Protein AF-A0A6C1E1R1-F1 (afdb_monomer_lite)

Secondary structure (DSSP, 8-state):
---HHHHTT-SS-GGG-------HHHHHH-HHHHHHHHHHHHHHHHHHHH-HHHHHHHHHHH-GGG-SHHHHHHHHHHGGGS-SS----HHHHHHHHHHHHHTTSS-TT-------TT--SPPPPPPS-HHHHHHHHHHHHHHHHHH----------

Sequence (157 aa):
MLRIDKLACLGCCCFCTVLYICNDEFLKKNPEKVKKFLKALKKSTDYMLNNPVEAWKEYVDFKPQLDTDLSYKQYQRCYAYFSSSLYNVHRDWKKVTGYGKRLNILPPDYVSNYTNEYLSWPEPEEVSDPLEAQRLMALHQEKCRKEHTFKRLALPA

Organism: Saccharomyces pastorianus (NCBI:txid27292)

InterPro domains:
  IPR015168 SsuA/THI5-like [PF09084] (1-55)
  IPR027939 NMT1/THI5 family [PTHR31528] (6-125)

pLDDT: mean 94.32, std 7.66, range [46.41, 98.75]

Radius of gyration: 17.58 Å; chains: 1; bounding box: 44×33×46 Å

Foldseek 3Di:
DDQVCVVLVLLHPLVPDDADDDDPVCCVVCVVVLLVVVVVVLVLLVVCLVPVPVSVVVVCVVVVVCVDPVSLLVSLLCLQVDDNQSDDDPVSQVSVQVVCVVVVNAPPPDDRDDDPVSRDDDDDDDQPDVNVVVVQSVVVSVVCVPPVDNDYDDDDD

Structure (mmCIF, N/CA/C/O backbone):
data_AF-A0A6C1E1R1-F1
#
_entry.id   AF-A0A6C1E1R1-F1
#
loop_
_atom_site.group_PDB
_atom_site.id
_atom_site.type_symbol
_atom_site.label_atom_id
_atom_site.label_alt_id
_atom_site.label_comp_id
_atom_site.label_asym_id
_atom_site.label_entity_id
_atom_site.label_seq_id
_atom_site.pdbx_PDB_ins_code
_atom_site.Cartn_x
_atom_site.Cartn_y
_atom_site.Cartn_z
_atom_site.occupancy
_atom_site.B_iso_or_equiv
_atom_site.auth_seq_id
_atom_site.auth_comp_id
_atom_site.auth_asym_id
_atom_site.auth_atom_id
_atom_site.pdbx_PDB_model_num
ATOM 1 N N . MET A 1 1 ? -1.376 -18.254 -14.072 1.00 56.66 1 MET A N 1
ATOM 2 C CA . MET A 1 1 ? -1.566 -17.729 -12.702 1.00 56.66 1 MET A CA 1
ATOM 3 C C . MET A 1 1 ? -3.042 -17.817 -12.365 1.00 56.66 1 MET A C 1
ATOM 5 O O . MET A 1 1 ? -3.848 -17.228 -13.077 1.00 56.66 1 MET A O 1
ATOM 9 N N . LEU A 1 2 ? -3.391 -18.606 -11.351 1.00 72.62 2 LEU A N 1
ATOM 10 C CA . LEU A 1 2 ? -4.768 -18.779 -10.893 1.00 72.62 2 LEU A CA 1
ATOM 11 C C . LEU A 1 2 ? -5.248 -17.473 -10.235 1.00 72.62 2 LEU A C 1
ATOM 13 O O . LEU A 1 2 ? -4.580 -16.949 -9.347 1.00 72.62 2 LEU A O 1
ATOM 17 N N . ARG A 1 3 ? -6.378 -16.922 -10.683 1.00 82.88 3 ARG A N 1
ATOM 18 C CA . ARG A 1 3 ? -6.980 -15.703 -10.121 1.00 82.88 3 ARG A CA 1
ATOM 19 C C . ARG A 1 3 ? -8.002 -16.095 -9.057 1.00 82.88 3 ARG A C 1
ATOM 21 O O . ARG A 1 3 ? -9.162 -16.336 -9.379 1.00 82.88 3 ARG A O 1
ATOM 28 N N . ILE A 1 4 ? -7.551 -16.218 -7.807 1.00 87.56 4 ILE A N 1
ATOM 29 C CA . ILE A 1 4 ? -8.389 -16.645 -6.668 1.00 87.56 4 ILE A CA 1
ATOM 30 C C . ILE A 1 4 ? -9.609 -15.730 -6.505 1.00 87.56 4 ILE A C 1
ATOM 32 O O . ILE A 1 4 ? -10.707 -16.203 -6.243 1.00 87.56 4 ILE A O 1
ATOM 36 N N . ASP A 1 5 ? -9.448 -14.432 -6.749 1.00 89.88 5 ASP A N 1
ATOM 37 C CA . ASP A 1 5 ? -10.541 -13.462 -6.762 1.00 89.88 5 ASP A CA 1
ATOM 38 C C . ASP A 1 5 ? -11.651 -13.809 -7.766 1.00 89.88 5 ASP A C 1
ATOM 40 O O . ASP A 1 5 ? -12.829 -13.619 -7.464 1.00 89.88 5 ASP A O 1
ATOM 44 N N . LYS A 1 6 ? -11.298 -14.357 -8.938 1.00 90.19 6 LYS A N 1
ATOM 45 C CA . LYS A 1 6 ? -12.277 -14.838 -9.922 1.00 90.19 6 LYS A CA 1
ATOM 46 C C . LYS A 1 6 ? -12.961 -16.118 -9.452 1.00 90.19 6 LYS A C 1
ATOM 48 O O . LYS A 1 6 ? -14.168 -16.239 -9.618 1.00 90.19 6 LYS A O 1
ATOM 53 N N . LEU A 1 7 ? -12.213 -17.033 -8.832 1.00 92.44 7 LEU A N 1
ATOM 54 C CA . LEU A 1 7 ? -12.763 -18.275 -8.275 1.00 92.44 7 LEU A CA 1
ATOM 55 C C . LEU A 1 7 ? -13.733 -18.017 -7.114 1.00 92.44 7 LEU A C 1
ATOM 57 O O . LEU A 1 7 ? -14.728 -18.718 -6.973 1.00 92.44 7 LEU A O 1
ATOM 61 N N . ALA A 1 8 ? -13.461 -16.997 -6.300 1.00 91.69 8 ALA A N 1
ATOM 62 C CA . ALA A 1 8 ? -14.291 -16.612 -5.163 1.00 91.69 8 ALA A CA 1
ATOM 63 C C . ALA A 1 8 ? -15.379 -15.574 -5.508 1.00 91.69 8 ALA A C 1
ATOM 65 O O . ALA A 1 8 ? -16.174 -15.220 -4.633 1.00 91.69 8 ALA A O 1
ATOM 66 N N . CYS A 1 9 ? -15.427 -15.105 -6.762 1.00 90.44 9 CYS A N 1
ATOM 67 C CA . CYS A 1 9 ? -16.335 -14.065 -7.261 1.00 90.44 9 CYS A CA 1
ATOM 68 C C . CYS A 1 9 ? -16.241 -12.729 -6.488 1.00 90.44 9 CYS A C 1
ATOM 70 O O . CYS A 1 9 ? -17.255 -12.112 -6.174 1.00 90.44 9 CYS A O 1
ATOM 72 N N . LEU A 1 10 ? -15.021 -12.269 -6.180 1.00 90.06 10 LEU A N 1
ATOM 73 C CA . LEU A 1 10 ? -14.765 -11.048 -5.389 1.00 90.06 10 LEU A CA 1
ATOM 74 C C . LEU A 1 10 ? -14.551 -9.778 -6.236 1.00 90.06 10 LEU A C 1
ATOM 76 O O . LEU A 1 10 ? -14.623 -8.653 -5.729 1.00 90.06 10 LEU A O 1
ATOM 80 N N . GLY A 1 11 ? -14.273 -9.946 -7.532 1.00 87.88 11 GLY A N 1
ATOM 81 C CA . GLY A 1 11 ? -14.009 -8.867 -8.493 1.00 87.88 11 GLY A CA 1
ATOM 82 C C . GLY A 1 11 ? -12.562 -8.356 -8.505 1.00 87.88 11 GLY A C 1
ATOM 83 O O . GLY A 1 11 ? -12.064 -7.977 -9.562 1.00 87.88 11 GLY A O 1
ATOM 84 N N . 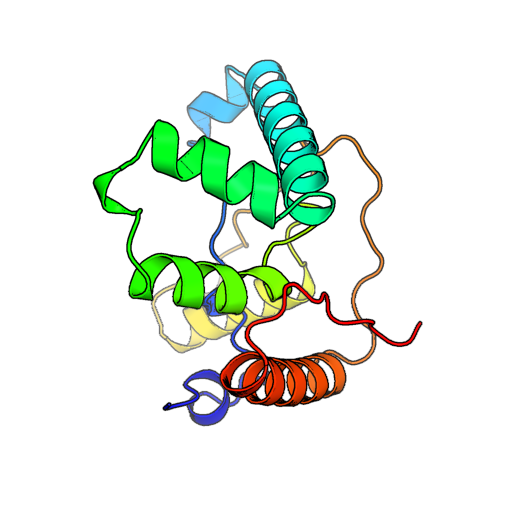CYS A 1 12 ? -11.861 -8.381 -7.370 1.00 87.81 12 CYS A N 1
ATOM 85 C CA . CYS A 1 12 ? -10.444 -8.025 -7.268 1.00 87.81 12 CYS A CA 1
ATOM 86 C C . CYS A 1 12 ? -9.728 -8.844 -6.181 1.00 87.81 12 CYS A C 1
ATOM 88 O O . CYS A 1 12 ? -10.365 -9.441 -5.312 1.00 87.81 12 CYS A O 1
ATOM 90 N N . CYS A 1 13 ? -8.391 -8.840 -6.194 1.00 91.06 13 CYS A N 1
ATOM 91 C CA . CYS A 1 13 ? -7.556 -9.460 -5.157 1.00 91.06 13 CYS A CA 1
ATOM 92 C C . CYS A 1 13 ? -7.449 -8.598 -3.878 1.00 91.06 13 CYS A C 1
ATOM 94 O O . CYS A 1 13 ? -6.361 -8.463 -3.324 1.00 91.06 13 CYS A O 1
ATOM 96 N N . CYS A 1 14 ? -8.547 -7.992 -3.411 1.00 91.69 14 CYS A N 1
ATOM 97 C CA . CYS A 1 14 ? -8.550 -7.085 -2.250 1.00 91.69 14 CYS A CA 1
ATOM 98 C C . CYS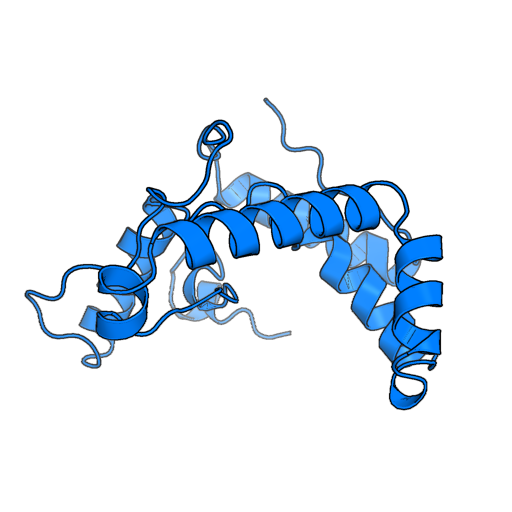 A 1 14 ? -8.016 -7.731 -0.960 1.00 91.69 14 CYS A C 1
ATOM 100 O O . CYS A 1 14 ? -7.384 -7.060 -0.150 1.00 91.69 14 CYS A O 1
ATOM 102 N N . PHE A 1 15 ? -8.218 -9.039 -0.789 1.00 94.44 15 PHE A N 1
ATOM 103 C CA . PHE A 1 15 ? -7.728 -9.804 0.363 1.00 94.44 15 PHE A CA 1
ATOM 104 C C . PHE A 1 15 ? -6.203 -10.017 0.360 1.00 94.44 15 PHE A C 1
ATOM 106 O O . PHE A 1 15 ? -5.658 -10.473 1.359 1.00 94.44 15 PHE A O 1
ATOM 113 N N . CYS A 1 16 ? -5.513 -9.714 -0.746 1.00 95.69 16 CYS A N 1
ATOM 114 C CA . CYS A 1 16 ? -4.062 -9.874 -0.875 1.00 95.69 16 CYS A CA 1
ATOM 115 C C . CYS A 1 16 ? -3.268 -8.606 -0.524 1.00 95.69 16 CYS A C 1
ATOM 117 O O . CYS A 1 16 ? -2.042 -8.623 -0.635 1.00 95.69 16 CYS A O 1
ATOM 119 N N . THR A 1 17 ? -3.930 -7.495 -0.187 1.00 96.94 17 THR A N 1
ATOM 120 C CA . THR A 1 17 ? -3.243 -6.235 0.125 1.00 96.94 17 THR A CA 1
ATOM 121 C C . THR A 1 17 ? -2.294 -6.431 1.306 1.00 96.94 17 THR A C 1
ATOM 123 O O . THR A 1 17 ? -2.706 -6.868 2.377 1.00 96.94 17 THR A O 1
ATOM 126 N N . VAL A 1 18 ? -1.017 -6.093 1.113 1.00 98.25 18 VAL A N 1
ATOM 127 C CA . VAL A 1 18 ? -0.015 -6.097 2.186 1.00 98.25 18 VAL A CA 1
ATOM 128 C C . VAL A 1 18 ? -0.142 -4.794 2.970 1.00 98.25 18 VAL A C 1
ATOM 130 O O . VAL A 1 18 ? -0.128 -3.713 2.382 1.00 98.25 18 VAL A O 1
ATOM 133 N N . LEU A 1 19 ? -0.280 -4.902 4.291 1.00 98.50 19 LEU A N 1
ATOM 134 C CA . LEU A 1 19 ? -0.616 -3.788 5.176 1.00 98.50 19 LEU A CA 1
ATOM 135 C C . LEU A 1 19 ? 0.503 -3.513 6.183 1.00 98.50 19 LEU A C 1
ATOM 137 O O . LEU A 1 19 ? 1.186 -4.429 6.641 1.00 98.50 19 LEU A O 1
ATOM 141 N N . TYR A 1 20 ? 0.625 -2.251 6.594 1.00 98.56 20 TYR A N 1
ATOM 142 C CA . TYR A 1 20 ? 1.312 -1.901 7.834 1.00 98.56 20 TYR A CA 1
ATOM 143 C C . TYR A 1 20 ? 0.353 -2.121 9.006 1.00 98.56 20 TYR A C 1
ATOM 145 O O . TYR A 1 20 ? -0.743 -1.565 9.016 1.00 98.56 20 TYR A O 1
ATOM 153 N N . ILE A 1 21 ? 0.766 -2.915 9.994 1.00 98.44 21 ILE A N 1
ATOM 154 C CA . ILE A 1 21 ? -0.032 -3.217 11.188 1.00 98.44 21 ILE A CA 1
ATOM 155 C C . ILE A 1 21 ? 0.682 -2.740 12.450 1.00 98.44 21 ILE A C 1
ATOM 157 O O . ILE A 1 21 ? 1.909 -2.641 12.494 1.00 98.44 21 ILE A O 1
ATOM 161 N N . CYS A 1 22 ? -0.092 -2.441 13.487 1.00 98.19 22 CYS A N 1
ATOM 162 C CA . CYS A 1 22 ? 0.415 -1.989 14.773 1.00 98.19 22 CYS A CA 1
ATOM 163 C C . CYS A 1 22 ? -0.363 -2.679 15.893 1.00 98.19 22 CYS A C 1
ATOM 165 O O . CYS A 1 22 ? -1.558 -2.918 15.755 1.00 98.19 22 CYS A O 1
ATOM 167 N N . ASN A 1 23 ? 0.309 -2.997 16.997 1.00 98.56 23 ASN A N 1
ATOM 168 C CA . ASN A 1 23 ? -0.374 -3.459 18.199 1.00 98.56 23 ASN A CA 1
ATOM 169 C C . ASN A 1 23 ? -1.179 -2.304 18.824 1.00 98.56 23 ASN A C 1
ATOM 171 O O . ASN A 1 23 ? -0.647 -1.206 18.999 1.00 98.56 23 ASN A O 1
ATOM 175 N N . ASP A 1 24 ? -2.423 -2.572 19.220 1.00 98.50 24 ASP A N 1
ATOM 176 C CA . ASP A 1 24 ? -3.341 -1.555 19.745 1.00 98.50 24 ASP A CA 1
ATOM 177 C C . ASP A 1 24 ? -2.813 -0.834 20.991 1.00 98.50 24 ASP A C 1
ATOM 179 O O . ASP A 1 24 ? -2.978 0.380 21.124 1.00 98.50 24 ASP A O 1
ATOM 183 N N . GLU A 1 25 ? -2.156 -1.538 21.917 1.00 98.56 25 GLU A N 1
ATOM 184 C CA . GLU A 1 25 ? -1.585 -0.887 23.099 1.00 98.56 25 GLU A CA 1
ATOM 185 C C . GLU A 1 25 ? -0.411 0.014 22.737 1.00 98.56 25 GLU A C 1
ATOM 187 O O . GLU A 1 25 ? -0.274 1.109 23.288 1.00 98.56 25 GLU A O 1
ATOM 192 N N . PHE A 1 26 ? 0.439 -0.435 21.810 1.00 98.62 26 PHE A N 1
ATOM 193 C CA . PHE A 1 26 ? 1.541 0.376 21.317 1.00 98.62 26 PHE A CA 1
ATOM 194 C C . PHE A 1 26 ? 1.013 1.645 20.653 1.00 98.62 26 PHE A C 1
ATOM 196 O O . PHE A 1 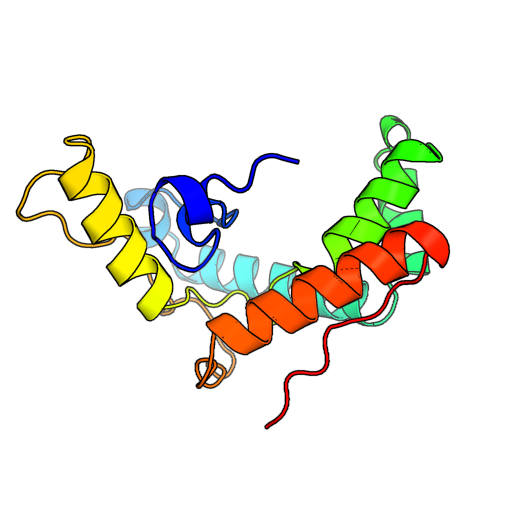26 ? 1.521 2.726 20.948 1.00 98.62 26 PHE A O 1
ATOM 203 N N . LEU A 1 27 ? -0.019 1.523 19.813 1.00 98.31 27 LEU A N 1
ATOM 204 C CA . LEU A 1 27 ? -0.653 2.646 19.129 1.00 98.31 27 LEU A CA 1
ATOM 205 C C . LEU A 1 27 ? -1.230 3.660 20.125 1.00 98.31 27 LEU A C 1
ATOM 207 O O . LEU A 1 27 ? -0.940 4.851 20.015 1.00 98.31 27 LEU A O 1
ATOM 211 N N . LYS A 1 28 ? -1.963 3.187 21.144 1.00 98.12 28 LYS A N 1
ATOM 212 C CA . LYS A 1 28 ? -2.522 4.026 22.221 1.00 98.12 28 LYS A CA 1
ATOM 213 C C . LYS A 1 28 ? -1.437 4.757 23.015 1.00 98.12 28 LYS A C 1
ATOM 215 O O . LYS A 1 28 ? -1.588 5.936 23.315 1.00 98.12 28 LYS A O 1
ATOM 220 N N . LYS A 1 29 ? -0.337 4.071 23.346 1.00 98.69 29 LYS A N 1
ATOM 221 C CA . LYS A 1 29 ? 0.778 4.632 24.134 1.00 98.69 29 LYS A CA 1
ATOM 222 C C . LYS A 1 29 ? 1.718 5.516 23.299 1.00 98.69 29 LYS A C 1
ATOM 224 O O . LYS A 1 29 ? 2.408 6.360 23.860 1.00 98.69 29 LYS A O 1
ATOM 229 N N . ASN A 1 30 ? 1.780 5.328 21.976 1.00 98.56 30 ASN A N 1
ATOM 230 C CA . ASN A 1 30 ? 2.772 5.963 21.098 1.00 98.56 30 ASN A CA 1
ATOM 231 C C . ASN A 1 30 ? 2.177 6.580 19.807 1.00 98.56 30 ASN A C 1
ATOM 233 O O . ASN A 1 30 ? 2.772 6.414 18.733 1.00 98.56 30 ASN A O 1
ATOM 237 N N . PRO A 1 31 ? 1.062 7.333 19.858 1.00 98.19 31 PRO A N 1
ATOM 238 C CA . PRO A 1 31 ? 0.374 7.807 18.654 1.00 98.19 31 PRO A CA 1
ATOM 239 C C . PRO A 1 31 ? 1.267 8.699 17.778 1.00 98.19 31 PRO A C 1
ATOM 241 O O . PRO A 1 31 ? 1.340 8.527 16.562 1.00 98.19 31 PRO A O 1
ATOM 244 N N . GLU A 1 32 ? 2.033 9.603 18.392 1.00 98.44 32 GLU A N 1
ATOM 245 C CA . GLU A 1 32 ? 2.926 10.514 17.666 1.00 98.44 32 GLU A CA 1
ATOM 246 C C . GLU A 1 32 ? 4.122 9.801 17.027 1.00 98.44 32 GLU A C 1
ATOM 248 O O . GLU A 1 32 ? 4.593 10.199 15.958 1.00 98.44 32 GLU A O 1
ATOM 253 N N . LYS A 1 33 ? 4.601 8.709 17.637 1.00 98.56 33 LYS A N 1
ATOM 254 C CA . LYS A 1 33 ? 5.652 7.879 17.035 1.00 98.56 33 LYS A CA 1
ATOM 255 C C . LYS A 1 33 ? 5.126 7.192 15.775 1.00 98.56 33 LYS A C 1
ATOM 257 O O . LYS A 1 33 ? 5.823 7.191 14.765 1.00 98.56 33 LYS A O 1
ATOM 262 N N . VAL A 1 34 ? 3.896 6.678 15.811 1.00 98.62 34 VAL A N 1
ATOM 263 C CA . VAL A 1 34 ? 3.254 6.039 14.651 1.00 98.62 34 VAL A CA 1
ATOM 264 C C . VAL A 1 34 ? 3.019 7.048 13.523 1.00 98.62 34 VAL A C 1
ATOM 266 O O . VAL A 1 34 ? 3.388 6.768 12.384 1.00 98.62 34 VAL A O 1
ATOM 269 N N . LYS A 1 35 ? 2.538 8.265 13.823 1.00 98.62 35 LYS A N 1
ATOM 270 C CA . LYS A 1 35 ? 2.415 9.338 12.813 1.00 98.62 35 LYS A CA 1
ATOM 271 C C . LYS A 1 35 ? 3.757 9.670 12.157 1.00 98.62 35 LYS A C 1
ATOM 273 O O . LYS A 1 35 ? 3.845 9.792 10.937 1.00 98.62 35 LYS A O 1
ATOM 278 N N . LYS A 1 36 ? 4.828 9.809 12.950 1.00 98.69 36 LYS A N 1
ATOM 279 C CA . LYS A 1 36 ? 6.181 10.083 12.428 1.00 98.69 36 LYS A CA 1
ATOM 280 C C . LYS A 1 36 ? 6.718 8.925 11.583 1.00 98.69 36 LYS A C 1
ATOM 282 O O . LYS A 1 36 ? 7.330 9.177 10.549 1.00 98.69 36 LYS A O 1
ATOM 287 N N . PHE A 1 37 ? 6.455 7.684 11.987 1.00 98.75 37 PHE A N 1
ATOM 288 C CA . PHE A 1 37 ? 6.803 6.493 11.214 1.00 98.75 37 PHE A CA 1
ATOM 289 C C . PHE A 1 37 ? 6.103 6.482 9.848 1.00 98.75 37 PHE A C 1
ATOM 291 O O . PHE A 1 37 ? 6.769 6.354 8.824 1.00 98.75 37 PHE A O 1
ATOM 298 N N . LEU A 1 38 ? 4.788 6.720 9.807 1.00 98.69 38 LEU A N 1
ATOM 299 C CA . LEU A 1 38 ? 4.027 6.785 8.554 1.00 98.69 38 LEU A CA 1
ATOM 300 C C . LEU A 1 38 ? 4.478 7.951 7.659 1.00 98.69 38 LEU A C 1
ATOM 302 O O . LEU A 1 38 ? 4.594 7.776 6.450 1.00 98.69 38 LEU A O 1
ATOM 306 N N . LYS A 1 39 ? 4.826 9.114 8.229 1.00 98.69 39 LYS A N 1
ATOM 307 C CA . LYS A 1 39 ? 5.443 10.225 7.475 1.00 98.69 39 LYS A CA 1
ATOM 308 C C . LYS A 1 39 ? 6.771 9.830 6.826 1.00 98.69 39 LYS A C 1
ATOM 310 O O . LYS A 1 39 ? 7.009 10.182 5.672 1.00 98.69 39 LYS A O 1
ATOM 315 N N . ALA A 1 40 ? 7.628 9.103 7.545 1.00 98.75 40 ALA A N 1
ATOM 316 C CA . ALA A 1 40 ? 8.884 8.607 6.989 1.00 98.75 40 ALA A CA 1
ATOM 317 C C . ALA A 1 40 ? 8.633 7.611 5.845 1.00 98.75 40 ALA A C 1
ATOM 319 O O . ALA A 1 40 ? 9.249 7.744 4.790 1.00 98.75 40 ALA A O 1
ATOM 320 N N . LEU A 1 41 ? 7.674 6.691 6.019 1.00 98.62 41 LEU A N 1
ATOM 321 C CA . LEU A 1 41 ? 7.253 5.760 4.968 1.00 98.62 41 LEU A CA 1
ATOM 322 C C . LEU A 1 41 ? 6.688 6.472 3.740 1.00 98.62 41 LEU A C 1
ATOM 324 O O . LEU A 1 41 ? 6.988 6.079 2.618 1.00 98.62 41 LEU A O 1
ATOM 328 N N . LYS A 1 42 ? 5.894 7.530 3.919 1.00 98.62 42 LYS A N 1
ATOM 329 C CA . LYS A 1 42 ? 5.375 8.313 2.793 1.00 98.62 42 LYS A CA 1
ATOM 330 C C . LYS A 1 42 ? 6.500 8.977 2.017 1.00 98.62 42 LYS A C 1
ATOM 332 O O . LYS A 1 42 ? 6.531 8.870 0.799 1.00 98.62 42 LYS A O 1
ATOM 337 N N . LYS A 1 43 ? 7.460 9.586 2.719 1.00 98.62 43 LYS A N 1
ATOM 338 C CA . LYS A 1 43 ? 8.626 10.213 2.087 1.00 98.62 43 LYS A CA 1
ATOM 339 C C . LYS A 1 43 ? 9.474 9.199 1.314 1.00 98.62 43 LYS A C 1
ATOM 341 O O . LYS A 1 43 ? 9.883 9.494 0.195 1.00 98.62 43 LYS A O 1
ATOM 346 N N . SER A 1 44 ? 9.732 8.016 1.878 1.00 98.56 44 SER A N 1
ATOM 347 C CA . SER A 1 44 ? 10.492 6.973 1.177 1.00 98.56 44 SER A CA 1
ATOM 348 C C . SER A 1 44 ? 9.709 6.376 0.006 1.00 98.56 44 SER A C 1
ATOM 350 O O . SER A 1 44 ? 10.291 6.126 -1.046 1.00 98.56 44 SER A O 1
ATOM 352 N N . THR A 1 45 ? 8.392 6.214 0.150 1.00 98.56 45 THR A N 1
ATOM 353 C CA . THR A 1 45 ? 7.504 5.769 -0.934 1.00 98.56 45 THR A CA 1
ATOM 354 C C . THR A 1 45 ? 7.513 6.768 -2.085 1.00 98.56 45 THR A C 1
ATOM 356 O O . THR A 1 45 ? 7.699 6.365 -3.227 1.00 98.56 45 THR A O 1
ATOM 359 N N . ASP A 1 46 ? 7.390 8.066 -1.800 1.00 98.56 46 ASP A N 1
ATOM 360 C CA . ASP A 1 46 ? 7.450 9.118 -2.819 1.00 98.56 46 ASP A CA 1
ATOM 361 C C . ASP A 1 46 ? 8.805 9.145 -3.525 1.00 98.56 46 ASP A C 1
ATOM 363 O O . ASP A 1 46 ? 8.865 9.255 -4.747 1.00 98.56 46 ASP A O 1
ATOM 367 N N . TYR A 1 47 ? 9.900 9.009 -2.775 1.00 98.69 47 TYR A N 1
ATOM 368 C CA . TYR A 1 47 ? 11.235 8.927 -3.358 1.00 98.69 47 TYR A CA 1
ATOM 369 C C . TYR A 1 47 ? 11.370 7.725 -4.299 1.00 98.69 47 TYR A C 1
ATOM 371 O O . TYR A 1 47 ? 11.783 7.900 -5.443 1.00 98.69 47 TYR A O 1
ATOM 379 N N . MET A 1 48 ? 10.960 6.535 -3.850 1.00 98.50 48 MET A N 1
ATOM 380 C CA . MET A 1 48 ? 11.023 5.296 -4.629 1.00 98.50 48 MET A CA 1
ATOM 381 C C . MET A 1 48 ? 10.136 5.348 -5.878 1.00 98.50 48 MET A C 1
ATOM 383 O O . MET A 1 48 ? 10.554 4.915 -6.947 1.00 98.50 48 MET A O 1
ATOM 387 N N . LEU A 1 49 ? 8.937 5.925 -5.777 1.00 97.56 49 LEU A N 1
ATOM 388 C CA . LEU A 1 49 ? 8.032 6.093 -6.917 1.00 97.56 49 LEU A CA 1
ATOM 389 C C . LEU A 1 49 ? 8.505 7.155 -7.921 1.00 97.56 49 LEU A C 1
ATOM 391 O O . LEU A 1 49 ? 8.083 7.131 -9.072 1.00 97.56 49 LEU A O 1
ATOM 395 N N . ASN A 1 50 ? 9.356 8.092 -7.512 1.00 98.06 50 ASN A N 1
ATOM 396 C CA . ASN A 1 50 ? 9.922 9.087 -8.424 1.00 98.06 50 ASN A CA 1
ATOM 397 C C . ASN A 1 50 ? 11.281 8.654 -8.997 1.00 98.06 50 ASN A C 1
ATOM 399 O O . ASN A 1 50 ? 11.618 9.048 -10.108 1.00 98.06 50 ASN A O 1
ATOM 403 N N . ASN A 1 51 ? 12.037 7.829 -8.266 1.00 98.19 51 ASN A N 1
ATOM 404 C CA . ASN A 1 51 ? 13.404 7.415 -8.601 1.00 98.19 51 ASN A CA 1
ATOM 405 C C . ASN A 1 51 ? 13.569 5.894 -8.403 1.00 98.19 51 ASN A C 1
ATOM 407 O O . ASN A 1 51 ? 14.327 5.448 -7.537 1.00 98.19 51 ASN A O 1
ATOM 411 N N . PRO A 1 52 ? 12.814 5.052 -9.135 1.00 97.88 52 PRO A N 1
ATOM 412 C CA . PRO A 1 52 ? 12.736 3.625 -8.834 1.00 97.88 52 PRO A CA 1
ATOM 413 C C . PRO A 1 52 ? 14.052 2.876 -9.040 1.00 97.88 52 PRO A C 1
ATOM 415 O O . PRO A 1 52 ? 14.296 1.901 -8.330 1.00 97.88 52 PRO A O 1
ATOM 418 N N . VAL A 1 53 ? 14.886 3.308 -9.992 1.00 97.69 53 VAL A N 1
ATOM 419 C CA . VAL A 1 53 ? 16.178 2.673 -10.292 1.00 97.69 53 VAL A CA 1
ATOM 420 C C . VAL A 1 53 ? 17.192 3.002 -9.200 1.00 97.69 53 VAL A C 1
ATOM 422 O O . VAL A 1 53 ? 17.897 2.117 -8.722 1.00 97.69 53 VAL A O 1
ATOM 425 N N . GLU A 1 54 ? 17.248 4.264 -8.788 1.00 98.56 54 GLU A N 1
ATOM 426 C CA . GLU A 1 54 ? 18.123 4.768 -7.733 1.00 98.56 54 GLU A CA 1
ATOM 427 C C . GLU A 1 54 ? 17.744 4.150 -6.385 1.00 98.56 54 GLU A C 1
ATOM 429 O O . GLU A 1 54 ? 18.593 3.558 -5.721 1.00 98.56 54 GLU A O 1
ATOM 434 N N . ALA A 1 55 ? 16.454 4.165 -6.038 1.00 98.56 55 ALA A N 1
ATOM 435 C CA . ALA A 1 55 ? 15.956 3.557 -4.808 1.00 98.56 55 ALA A CA 1
ATOM 436 C C . ALA A 1 55 ? 16.226 2.044 -4.744 1.00 98.56 55 ALA A C 1
ATOM 438 O O . ALA A 1 55 ? 16.511 1.516 -3.670 1.00 98.56 55 ALA A O 1
ATOM 439 N N . TRP A 1 56 ? 16.171 1.333 -5.880 1.00 98.38 56 TRP A N 1
ATOM 440 C CA . TRP A 1 56 ? 16.558 -0.079 -5.929 1.00 98.38 56 TRP A CA 1
ATOM 441 C C . TRP A 1 56 ? 18.043 -0.279 -5.637 1.00 98.38 56 TRP A C 1
ATOM 443 O O . TRP A 1 56 ? 18.380 -1.137 -4.825 1.00 98.38 56 TRP A O 1
ATOM 453 N N . LYS A 1 57 ? 18.919 0.521 -6.262 1.00 98.50 57 LYS A N 1
ATOM 454 C CA . LYS A 1 57 ? 20.374 0.455 -6.043 1.00 98.50 57 LYS A CA 1
ATOM 455 C C . LYS A 1 57 ? 20.728 0.679 -4.574 1.00 98.50 57 LYS A C 1
ATOM 457 O O . LYS A 1 57 ? 21.467 -0.116 -4.008 1.00 98.50 57 LYS A O 1
ATOM 462 N N . GLU A 1 58 ? 20.150 1.703 -3.949 1.00 98.62 58 GLU A N 1
ATOM 463 C CA . GLU A 1 58 ? 20.329 1.963 -2.514 1.00 98.62 58 GLU A CA 1
ATOM 464 C C . GLU A 1 58 ? 19.826 0.796 -1.652 1.00 98.62 58 GLU A C 1
ATOM 466 O O . GLU A 1 58 ? 20.446 0.432 -0.653 1.00 98.62 58 GLU A O 1
ATOM 471 N N . TYR A 1 59 ? 18.707 0.175 -2.037 1.00 98.56 59 TYR A N 1
ATOM 472 C CA . TYR A 1 59 ? 18.156 -0.944 -1.281 1.00 98.56 59 TYR A CA 1
ATOM 473 C C . TYR A 1 59 ? 19.042 -2.192 -1.351 1.00 98.56 59 TYR A C 1
ATOM 475 O O . TYR A 1 59 ? 19.273 -2.826 -0.319 1.00 98.56 59 TYR A O 1
ATOM 483 N N . VAL A 1 60 ? 19.551 -2.548 -2.535 1.00 98.56 60 VAL A N 1
ATOM 484 C CA . VAL A 1 60 ? 20.403 -3.736 -2.695 1.00 98.56 60 VAL A CA 1
ATOM 485 C C . VAL A 1 60 ? 21.830 -3.524 -2.200 1.00 98.56 60 VAL A C 1
ATOM 487 O O . VAL A 1 60 ? 22.444 -4.493 -1.774 1.00 98.56 60 VAL A O 1
ATOM 490 N N . ASP A 1 61 ? 22.323 -2.285 -2.135 1.00 98.50 61 ASP A N 1
ATOM 491 C CA . ASP A 1 61 ? 23.572 -1.968 -1.428 1.00 98.50 61 ASP A CA 1
ATOM 492 C C . ASP A 1 61 ? 23.480 -2.370 0.059 1.00 98.50 61 ASP A C 1
ATOM 494 O O . ASP A 1 61 ? 24.353 -3.051 0.598 1.00 98.50 61 ASP A O 1
ATOM 498 N N . PHE A 1 62 ? 22.345 -2.076 0.707 1.00 98.50 62 PHE A N 1
ATOM 499 C CA . PHE A 1 62 ? 22.069 -2.530 2.075 1.00 98.50 62 PHE A CA 1
ATOM 500 C C . PHE A 1 62 ? 21.679 -4.022 2.168 1.00 98.50 62 PHE A C 1
ATOM 502 O O . PHE A 1 62 ? 21.961 -4.689 3.171 1.00 98.50 62 PHE A O 1
ATOM 509 N N . LYS A 1 63 ? 20.996 -4.563 1.150 1.00 98.19 63 LYS A N 1
ATOM 510 C CA . LYS A 1 63 ? 20.533 -5.963 1.071 1.00 98.19 63 LYS A CA 1
ATOM 511 C C . LYS A 1 63 ? 21.066 -6.671 -0.180 1.00 98.19 63 LYS A C 1
ATOM 513 O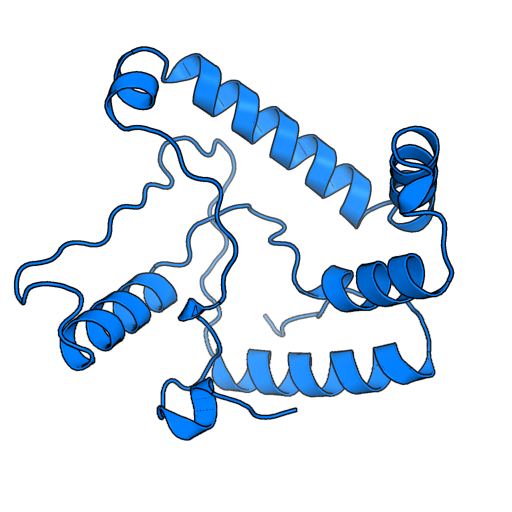 O . LYS A 1 63 ? 20.276 -7.018 -1.061 1.00 98.19 63 LYS A O 1
ATOM 518 N N . PRO A 1 64 ? 22.371 -6.997 -0.228 1.00 98.00 64 PRO A N 1
ATOM 519 C CA . PRO A 1 64 ? 23.006 -7.559 -1.425 1.00 98.00 64 PRO A CA 1
ATOM 520 C C . PRO A 1 64 ? 22.475 -8.944 -1.810 1.00 98.00 64 PRO A C 1
ATOM 522 O O . PRO A 1 64 ? 22.632 -9.383 -2.941 1.00 98.00 64 PRO A O 1
ATOM 525 N N . GLN A 1 65 ? 21.763 -9.628 -0.909 1.00 98.19 65 GLN A N 1
ATOM 526 C CA . GLN A 1 65 ? 21.084 -10.895 -1.210 1.00 98.19 65 GLN A CA 1
ATOM 527 C C . GLN A 1 65 ? 19.949 -10.717 -2.233 1.00 98.19 65 GLN A C 1
ATOM 529 O O . GLN A 1 65 ? 19.501 -11.688 -2.839 1.00 98.19 65 GLN A O 1
ATOM 534 N N . LEU A 1 66 ? 19.456 -9.486 -2.396 1.00 97.88 66 LEU A N 1
ATOM 535 C CA . LEU A 1 66 ? 18.450 -9.126 -3.385 1.00 97.88 66 LEU A CA 1
ATOM 536 C C . LEU A 1 66 ? 19.065 -8.618 -4.692 1.00 97.88 66 LEU A C 1
ATOM 538 O O . LEU A 1 66 ? 18.300 -8.398 -5.627 1.00 97.88 66 LEU A O 1
ATOM 542 N N . ASP A 1 67 ? 20.389 -8.465 -4.798 1.00 98.06 67 ASP A N 1
ATOM 543 C CA . ASP A 1 67 ? 21.050 -8.002 -6.023 1.00 98.06 67 ASP A CA 1
ATOM 544 C C . ASP A 1 67 ? 21.144 -9.127 -7.064 1.00 98.06 67 ASP A C 1
ATOM 546 O O . ASP A 1 67 ? 22.192 -9.708 -7.340 1.00 98.06 67 ASP A O 1
ATOM 550 N N . THR A 1 68 ? 19.983 -9.517 -7.583 1.00 98.12 68 THR A N 1
ATOM 551 C CA . THR A 1 68 ? 19.847 -10.539 -8.617 1.00 98.12 68 THR A CA 1
ATOM 552 C C . THR A 1 68 ? 18.886 -10.063 -9.695 1.00 98.12 68 THR A C 1
ATOM 554 O O . THR A 1 68 ? 17.910 -9.356 -9.418 1.00 98.12 68 THR A O 1
ATOM 557 N N . ASP A 1 69 ? 19.090 -10.545 -10.921 1.00 97.12 69 ASP A N 1
ATOM 558 C CA . ASP A 1 69 ? 18.185 -10.284 -12.045 1.00 97.12 69 ASP A CA 1
ATOM 559 C C . ASP A 1 69 ? 16.730 -10.658 -11.729 1.00 97.12 69 ASP A C 1
ATOM 561 O O . ASP A 1 69 ? 15.789 -10.008 -12.193 1.00 97.12 69 ASP A O 1
ATOM 565 N N . LEU A 1 70 ? 16.528 -11.723 -10.944 1.00 96.75 70 LEU A N 1
ATOM 566 C CA . LEU A 1 70 ? 15.199 -12.181 -10.559 1.00 96.75 70 LEU A CA 1
ATOM 567 C C . LEU A 1 70 ? 14.514 -11.171 -9.637 1.00 96.75 70 LEU A C 1
ATOM 569 O O . LEU A 1 70 ? 13.382 -10.769 -9.912 1.00 96.75 70 LEU A O 1
ATOM 573 N N . SER A 1 71 ? 15.194 -10.751 -8.573 1.00 98.00 71 SER A N 1
ATOM 574 C CA . SER A 1 71 ? 14.675 -9.776 -7.613 1.00 98.00 71 SER A CA 1
ATOM 575 C C . SER A 1 71 ? 14.389 -8.431 -8.279 1.00 98.00 71 SER A C 1
ATOM 577 O O . SER A 1 71 ? 13.343 -7.831 -8.030 1.00 98.00 71 SER A O 1
ATOM 579 N N . TYR A 1 72 ? 15.246 -7.992 -9.206 1.00 97.06 72 TYR A N 1
ATOM 580 C CA . TYR A 1 72 ? 15.011 -6.760 -9.957 1.00 97.06 72 TYR A CA 1
ATOM 581 C C . TYR A 1 72 ? 13.766 -6.856 -10.854 1.00 97.06 72 TYR A C 1
ATOM 583 O O . TYR A 1 72 ? 12.921 -5.956 -10.862 1.00 97.06 72 TYR A O 1
ATOM 591 N N . LYS A 1 73 ? 13.567 -7.992 -11.538 1.00 96.31 73 LYS A N 1
ATOM 592 C CA . LYS A 1 73 ? 12.334 -8.261 -12.303 1.00 96.31 73 LYS A CA 1
ATOM 593 C C . LYS A 1 73 ? 11.096 -8.330 -11.406 1.00 96.31 73 LYS A C 1
ATOM 595 O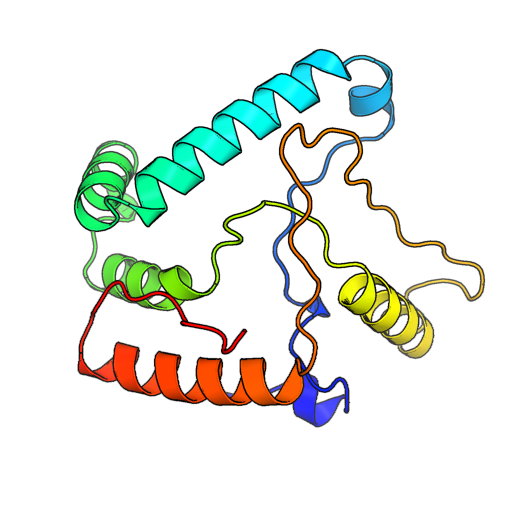 O . LYS A 1 73 ? 10.028 -7.867 -11.807 1.00 96.31 73 LYS A O 1
ATOM 600 N N . GLN A 1 74 ? 11.206 -8.893 -10.203 1.00 96.56 74 GLN A N 1
ATOM 601 C CA . GLN A 1 74 ? 10.117 -8.882 -9.222 1.00 96.56 74 GLN A CA 1
ATOM 602 C C . GLN A 1 74 ? 9.782 -7.451 -8.798 1.00 96.56 74 GLN A C 1
ATOM 604 O O . GLN A 1 74 ? 8.613 -7.075 -8.828 1.00 96.56 74 GLN A O 1
ATOM 609 N N . TYR A 1 75 ? 10.788 -6.629 -8.501 1.00 97.38 75 TYR A N 1
ATOM 610 C CA . TYR A 1 75 ? 10.608 -5.227 -8.139 1.00 97.38 75 TYR A CA 1
ATOM 611 C C . TYR A 1 75 ? 9.895 -4.423 -9.240 1.00 97.38 75 TYR A C 1
ATOM 613 O O . TYR A 1 75 ? 8.899 -3.756 -8.958 1.00 97.38 75 TYR A O 1
ATOM 621 N N . GLN A 1 76 ? 10.283 -4.588 -10.509 1.00 96.31 76 GLN A N 1
ATOM 622 C CA . GLN A 1 76 ? 9.571 -4.000 -11.657 1.00 96.31 76 GLN A CA 1
ATOM 623 C C . GLN A 1 76 ? 8.093 -4.415 -11.714 1.00 96.31 76 GLN A C 1
ATOM 625 O O . GLN A 1 76 ? 7.220 -3.603 -12.015 1.00 96.31 76 GLN A O 1
ATOM 630 N N . ARG A 1 77 ? 7.786 -5.680 -11.401 1.00 95.56 77 ARG A N 1
ATOM 631 C CA . ARG A 1 77 ? 6.409 -6.202 -11.390 1.00 95.56 77 ARG A CA 1
ATOM 632 C C . ARG A 1 77 ? 5.608 -5.755 -10.168 1.00 95.56 77 ARG A C 1
ATOM 634 O O . ARG A 1 77 ? 4.387 -5.660 -10.278 1.00 95.56 77 ARG A O 1
ATOM 641 N N . CYS A 1 78 ? 6.263 -5.483 -9.043 1.00 96.31 78 CYS A N 1
ATOM 642 C CA . CYS A 1 78 ? 5.653 -4.919 -7.839 1.00 96.31 78 CYS A CA 1
ATOM 643 C C . CYS A 1 78 ? 5.389 -3.415 -7.971 1.00 96.31 78 CYS A C 1
ATOM 645 O O . CYS A 1 78 ? 4.466 -2.903 -7.343 1.00 96.31 78 CYS A O 1
ATOM 647 N N . TYR A 1 79 ? 6.160 -2.718 -8.809 1.00 97.12 79 TYR A N 1
ATOM 648 C CA . TYR A 1 79 ? 6.169 -1.262 -8.895 1.00 97.12 79 TYR A CA 1
ATOM 649 C C . TYR A 1 79 ? 4.787 -0.626 -9.091 1.00 97.12 79 TYR A C 1
ATOM 651 O O . TYR A 1 79 ? 4.465 0.375 -8.454 1.00 97.12 79 TYR A O 1
ATOM 659 N N . ALA A 1 80 ? 3.934 -1.227 -9.922 1.00 95.31 80 ALA A N 1
ATOM 660 C CA . ALA A 1 80 ? 2.580 -0.740 -10.183 1.00 95.31 80 ALA A CA 1
ATOM 661 C C . ALA A 1 80 ? 1.618 -0.889 -8.986 1.00 95.31 80 ALA A C 1
ATOM 663 O O . ALA A 1 80 ? 0.586 -0.222 -8.947 1.00 95.31 80 ALA A O 1
ATOM 664 N N . TYR A 1 81 ? 1.951 -1.741 -8.012 1.00 95.88 81 TYR A N 1
ATOM 665 C CA . TYR A 1 81 ? 1.086 -2.092 -6.884 1.00 95.88 81 TYR A CA 1
ATOM 666 C C . TYR A 1 81 ? 1.386 -1.338 -5.593 1.00 95.88 81 TYR A C 1
ATOM 668 O O . TYR A 1 81 ? 0.550 -1.357 -4.693 1.00 95.88 81 TYR A O 1
ATOM 676 N N . PHE A 1 82 ? 2.536 -0.666 -5.475 1.00 97.06 82 PHE A N 1
ATOM 677 C CA . PHE A 1 82 ? 2.812 0.147 -4.289 1.00 97.06 82 PHE A CA 1
ATOM 678 C C . PHE A 1 82 ? 1.703 1.185 -4.086 1.00 97.06 82 PHE A C 1
ATOM 680 O O . PHE A 1 82 ? 1.354 1.916 -5.020 1.00 97.06 82 PHE A O 1
ATOM 687 N N . SER A 1 83 ? 1.147 1.252 -2.877 1.00 96.88 83 SER A N 1
ATOM 688 C CA . SER A 1 83 ? 0.194 2.301 -2.518 1.00 96.88 83 SER A CA 1
ATOM 689 C C . SER A 1 83 ? 0.949 3.620 -2.399 1.00 96.88 83 SER A C 1
ATOM 691 O O . SER A 1 83 ? 1.827 3.749 -1.554 1.00 96.88 83 SER A O 1
ATOM 693 N N . SER A 1 84 ? 0.633 4.599 -3.247 1.00 95.69 84 SER A N 1
ATOM 694 C CA . SER A 1 84 ? 1.276 5.919 -3.199 1.00 95.69 84 SER A CA 1
ATOM 695 C C . SER A 1 84 ? 0.780 6.769 -2.028 1.00 95.69 84 SER A C 1
ATOM 697 O O . SER A 1 84 ? 1.483 7.667 -1.570 1.00 95.69 84 SER A O 1
ATOM 699 N N . SER A 1 85 ? -0.431 6.499 -1.535 1.00 97.19 85 SER A N 1
ATOM 700 C CA . SER A 1 85 ? -1.058 7.251 -0.448 1.00 97.19 85 SER A CA 1
ATOM 701 C C . SER A 1 85 ? -0.936 6.561 0.911 1.00 97.19 85 SER A C 1
ATOM 703 O O . SER A 1 85 ? -1.107 7.220 1.928 1.00 97.19 85 SER A O 1
ATOM 705 N N . LEU A 1 86 ? -0.647 5.256 0.954 1.00 98.12 86 LEU A N 1
ATOM 706 C CA . LEU A 1 86 ? -0.668 4.421 2.167 1.00 98.12 86 LEU A CA 1
ATOM 707 C C . LEU A 1 86 ? -2.049 4.299 2.843 1.00 98.12 86 LEU A C 1
ATOM 709 O O . LEU A 1 86 ? -2.149 3.706 3.914 1.00 98.12 86 LEU A O 1
ATOM 713 N N . TYR A 1 87 ? -3.105 4.829 2.223 1.00 98.44 87 TYR A N 1
ATOM 714 C CA . TYR A 1 87 ? -4.464 4.762 2.751 1.00 98.44 87 TYR A CA 1
ATOM 715 C C . TYR A 1 87 ? -5.034 3.345 2.696 1.00 98.44 87 TYR A C 1
ATOM 717 O O . TYR A 1 87 ? -4.830 2.603 1.730 1.00 98.44 87 TYR A O 1
ATOM 725 N N . ASN A 1 88 ? -5.811 2.997 3.720 1.00 98.31 88 ASN A N 1
ATOM 726 C CA . ASN A 1 88 ? -6.695 1.842 3.683 1.00 98.31 88 ASN A CA 1
ATOM 727 C C . ASN A 1 88 ? -7.900 2.143 2.789 1.00 98.31 88 ASN A C 1
ATOM 729 O O . ASN A 1 88 ? -8.590 3.133 3.013 1.00 98.31 88 ASN A O 1
ATOM 733 N N . VAL A 1 89 ? -8.193 1.259 1.833 1.00 96.44 89 VAL A N 1
ATOM 734 C CA . VAL A 1 89 ? -9.330 1.402 0.909 1.00 96.44 89 VAL A CA 1
ATOM 735 C C . VAL A 1 89 ? -10.596 0.834 1.551 1.00 96.44 89 VAL A C 1
ATOM 737 O O . VAL A 1 89 ? -10.688 -0.374 1.797 1.00 96.44 89 VAL A O 1
ATOM 740 N N . HIS A 1 90 ? -11.585 1.685 1.822 1.00 96.25 90 HIS A N 1
ATOM 741 C CA . HIS A 1 90 ? -12.764 1.330 2.618 1.00 96.25 90 HIS A CA 1
ATOM 742 C C . HIS A 1 90 ? -13.615 0.252 1.948 1.00 96.25 90 HIS A C 1
ATOM 744 O O . HIS A 1 90 ? -14.006 -0.735 2.583 1.00 96.25 90 HIS A O 1
ATOM 750 N N . ARG A 1 91 ? -13.860 0.394 0.640 1.00 94.94 91 ARG A N 1
ATOM 751 C CA . ARG A 1 91 ? -14.583 -0.614 -0.148 1.00 94.94 91 ARG A CA 1
ATOM 752 C C . ARG A 1 91 ? -13.940 -1.998 -0.042 1.00 94.94 91 ARG A C 1
ATOM 754 O O . ARG A 1 91 ? -14.648 -3.003 0.067 1.00 94.94 91 ARG A O 1
ATOM 761 N N . ASP A 1 92 ? -12.615 -2.061 -0.095 1.00 96.00 92 ASP A N 1
ATOM 762 C CA . ASP A 1 92 ? -11.882 -3.323 -0.082 1.00 96.00 92 ASP A CA 1
ATOM 763 C C . ASP A 1 92 ? -11.980 -3.984 1.298 1.00 96.00 92 ASP A C 1
ATOM 765 O O . ASP A 1 92 ? -12.317 -5.165 1.370 1.00 96.00 92 ASP A O 1
ATOM 769 N N . TRP A 1 93 ? -11.847 -3.218 2.386 1.00 98.00 93 TRP A N 1
ATOM 770 C CA . TRP A 1 93 ? -12.103 -3.710 3.744 1.00 98.00 93 TRP A CA 1
ATOM 771 C C . TRP A 1 93 ? -13.527 -4.241 3.926 1.00 98.00 93 TRP A C 1
ATOM 773 O O . TRP A 1 93 ? -13.711 -5.320 4.489 1.00 98.00 93 TRP A O 1
ATOM 783 N N . LYS A 1 94 ? -14.546 -3.550 3.398 1.00 96.62 94 LYS A N 1
ATOM 784 C CA . LYS A 1 94 ? -15.938 -4.032 3.440 1.00 96.62 94 LYS A CA 1
ATOM 785 C C . LYS A 1 94 ? -16.089 -5.386 2.737 1.00 96.62 94 LYS A C 1
ATOM 787 O O . LYS A 1 94 ? -16.727 -6.293 3.275 1.00 96.62 94 LYS A O 1
ATOM 792 N N . LYS A 1 95 ? -15.486 -5.540 1.552 1.00 96.00 95 LYS A N 1
ATOM 793 C CA . LYS A 1 95 ? -15.512 -6.797 0.786 1.00 96.00 95 LYS A CA 1
ATOM 794 C C . LYS A 1 95 ? -14.782 -7.927 1.510 1.00 96.00 95 LYS A C 1
ATOM 796 O O . LYS A 1 95 ? -15.330 -9.020 1.618 1.00 96.00 95 LYS A O 1
ATOM 801 N N . VAL A 1 96 ? -13.570 -7.674 2.005 1.00 97.38 96 VAL A N 1
ATOM 802 C CA . VAL A 1 96 ? -12.738 -8.697 2.657 1.00 97.38 96 VAL A CA 1
ATOM 803 C C . VAL A 1 96 ? -13.342 -9.135 3.987 1.00 97.38 96 VAL A C 1
ATOM 805 O O . VAL A 1 96 ? -13.365 -10.329 4.264 1.00 97.38 96 VAL A O 1
ATOM 808 N N . THR A 1 97 ? -13.936 -8.221 4.757 1.00 98.12 97 THR A N 1
ATOM 809 C CA . THR A 1 97 ? -14.689 -8.578 5.967 1.00 98.12 97 THR A CA 1
ATOM 810 C C . THR A 1 97 ? -15.891 -9.465 5.640 1.00 98.12 97 THR A C 1
ATOM 812 O O . THR A 1 97 ? -16.095 -10.488 6.292 1.00 98.12 97 THR A O 1
ATOM 815 N N . GLY A 1 98 ? -16.658 -9.143 4.591 1.00 97.69 98 GLY A N 1
ATOM 816 C CA . GLY A 1 98 ? -17.737 -10.017 4.115 1.00 97.69 98 GLY A CA 1
ATOM 817 C C . GLY A 1 98 ? -17.229 -11.392 3.668 1.00 97.69 98 GLY A C 1
ATOM 818 O O . GLY A 1 98 ? -17.829 -12.418 3.987 1.00 97.69 98 GLY A O 1
ATOM 819 N N . TYR A 1 99 ? -16.086 -11.427 2.982 1.00 97.50 99 TYR A N 1
ATOM 820 C CA . TYR A 1 99 ? -15.460 -12.673 2.552 1.00 97.50 99 TYR A CA 1
ATOM 821 C C . TYR A 1 99 ? -14.960 -13.520 3.731 1.00 97.50 99 TYR A C 1
ATOM 823 O O . TYR A 1 99 ? -15.220 -14.718 3.764 1.00 97.50 99 TYR A O 1
ATOM 831 N N . GLY A 1 100 ? -14.326 -12.916 4.738 1.00 97.81 100 GLY A N 1
ATOM 832 C CA . GLY A 1 100 ? -13.892 -13.620 5.946 1.00 97.81 100 GLY A CA 1
ATOM 833 C C . GLY A 1 100 ? -15.061 -14.202 6.747 1.00 97.81 100 GLY A C 1
ATOM 834 O O . GLY A 1 100 ? -14.960 -15.325 7.240 1.00 97.81 100 GLY A O 1
ATOM 835 N N . LYS A 1 101 ? -16.205 -13.501 6.794 1.00 98.25 101 LYS A N 1
ATOM 836 C CA . LYS A 1 101 ? -17.456 -14.035 7.366 1.00 98.25 101 LYS A CA 1
ATOM 837 C C . LYS A 1 101 ? -17.963 -15.242 6.574 1.00 98.25 101 LYS A C 1
ATOM 839 O O . LYS A 1 101 ? -18.262 -16.270 7.164 1.00 98.25 101 LYS A O 1
ATOM 844 N N . ARG A 1 102 ? -17.978 -15.169 5.235 1.00 97.56 102 ARG A N 1
ATOM 845 C CA . ARG A 1 102 ? -18.338 -16.305 4.357 1.00 97.56 102 ARG A CA 1
ATOM 846 C C . ARG A 1 102 ? -17.435 -17.528 4.565 1.00 97.56 102 ARG A C 1
ATOM 848 O O . ARG A 1 102 ? -17.903 -18.652 4.430 1.00 97.56 102 ARG A O 1
ATOM 855 N N . LEU A 1 103 ? -16.152 -17.313 4.852 1.00 97.56 103 LEU A N 1
ATOM 856 C CA . LEU A 1 103 ? -15.183 -18.376 5.131 1.00 97.56 103 LEU A CA 1
ATOM 857 C C . LEU A 1 103 ? -15.243 -18.904 6.575 1.00 97.56 103 LEU A C 1
ATOM 859 O O . LEU A 1 103 ? -14.473 -19.799 6.909 1.00 97.56 103 LEU A O 1
ATOM 863 N N . ASN A 1 104 ? -16.125 -18.367 7.425 1.00 97.81 104 ASN A N 1
ATOM 864 C CA . ASN A 1 104 ? -16.231 -18.695 8.851 1.00 97.81 104 ASN A CA 1
ATOM 865 C C . ASN A 1 104 ? -14.935 -18.461 9.654 1.00 97.81 104 ASN A C 1
ATOM 867 O O . ASN A 1 104 ? -14.700 -19.126 10.659 1.00 97.81 104 ASN A O 1
ATOM 871 N N . ILE A 1 105 ? -14.099 -17.507 9.227 1.00 98.31 105 ILE A N 1
ATOM 872 C CA . ILE A 1 105 ? -12.888 -17.090 9.963 1.00 98.31 105 ILE A CA 1
ATOM 873 C C . ILE A 1 105 ? -13.072 -15.757 10.697 1.00 98.31 105 ILE A C 1
ATOM 875 O O . ILE A 1 105 ? -12.229 -15.381 11.505 1.00 98.31 105 ILE A O 1
ATOM 879 N N . LEU A 1 106 ? -14.167 -15.043 10.419 1.00 98.31 106 LEU A N 1
ATOM 880 C CA . LEU A 1 106 ? -14.584 -13.841 11.136 1.00 98.31 106 LEU A CA 1
ATOM 881 C C . LEU A 1 106 ? -16.007 -14.038 11.671 1.00 98.31 106 LEU A C 1
ATOM 883 O O . LEU A 1 106 ? -16.856 -14.542 10.929 1.00 98.31 106 LEU A O 1
ATOM 887 N N . PRO A 1 107 ? -16.299 -13.619 12.913 1.00 98.12 107 PRO A N 1
ATOM 888 C CA . PRO A 1 107 ? -17.645 -13.716 13.457 1.00 98.12 107 PRO A CA 1
ATOM 889 C C . PRO A 1 107 ? -18.622 -12.757 12.744 1.00 98.12 107 PRO A C 1
ATOM 891 O O . PRO A 1 107 ? -18.195 -11.778 12.115 1.00 98.12 107 PRO A O 1
ATOM 894 N N . PRO A 1 108 ? -19.945 -13.004 12.821 1.00 96.88 108 PRO A N 1
ATOM 895 C CA . PRO A 1 108 ? -20.951 -12.203 12.116 1.00 96.88 108 PRO A CA 1
ATOM 896 C C . PRO A 1 108 ? -20.930 -10.708 12.461 1.00 96.88 108 PRO A C 1
ATOM 898 O O . PRO A 1 108 ? -21.188 -9.871 11.593 1.00 96.88 108 PRO A O 1
ATOM 901 N N . ASP A 1 109 ? -20.572 -10.367 13.693 1.00 97.75 109 ASP A N 1
ATOM 902 C CA . ASP A 1 109 ? -20.487 -9.012 14.241 1.00 97.75 109 ASP A CA 1
ATOM 903 C C . ASP A 1 109 ? -19.105 -8.360 14.059 1.00 97.75 109 ASP A C 1
ATOM 905 O O . ASP A 1 109 ? -18.914 -7.214 14.455 1.00 97.75 109 ASP A O 1
ATOM 909 N N . TYR A 1 110 ? -18.154 -9.041 13.406 1.00 98.44 110 TYR A N 1
ATOM 910 C CA . TYR A 1 110 ? -16.809 -8.507 13.203 1.00 98.44 110 TYR A CA 1
ATOM 911 C C . TYR A 1 110 ? -16.826 -7.149 12.492 1.00 98.44 110 TYR A C 1
ATOM 913 O O . TYR A 1 110 ? -17.449 -6.995 11.427 1.00 98.44 110 TYR A O 1
ATOM 921 N N . VAL A 1 111 ? -16.073 -6.209 13.065 1.00 97.62 111 VAL A N 1
ATOM 922 C CA . VAL A 1 111 ? -15.803 -4.868 12.544 1.00 97.62 111 VAL A CA 1
ATOM 923 C C . VAL A 1 111 ? -14.357 -4.821 12.057 1.00 97.62 111 VAL A C 1
ATOM 925 O O . VAL A 1 111 ? -13.448 -5.262 12.757 1.00 97.62 111 VAL A O 1
ATOM 928 N N . SER A 1 112 ? -14.145 -4.290 10.851 1.00 97.88 112 SER A N 1
ATOM 929 C CA . SER A 1 112 ? -12.815 -4.156 10.253 1.00 97.88 112 SER A CA 1
ATOM 930 C C . SER A 1 112 ? -11.865 -3.362 11.157 1.00 97.88 112 SER A C 1
ATOM 932 O O . SER A 1 112 ? -12.201 -2.274 11.614 1.00 97.88 112 SER A O 1
ATOM 934 N N . ASN A 1 113 ? -10.660 -3.882 11.366 1.00 97.81 113 ASN A N 1
ATOM 935 C CA . ASN A 1 113 ? -9.663 -3.354 12.297 1.00 97.81 113 ASN A CA 1
ATOM 936 C C . ASN A 1 113 ? -8.585 -2.504 11.597 1.00 97.81 113 ASN A C 1
ATOM 938 O O . ASN A 1 113 ? -7.394 -2.808 11.669 1.00 97.81 113 ASN A O 1
ATOM 942 N N . TYR A 1 114 ? -8.995 -1.428 10.921 1.00 98.44 114 TYR A N 1
ATOM 943 C CA . TYR A 1 114 ? -8.077 -0.457 10.312 1.00 98.44 114 TYR A CA 1
ATOM 944 C C . TYR A 1 114 ? -8.411 0.974 10.727 1.00 98.44 114 TYR A C 1
ATOM 946 O O . TYR A 1 114 ? -9.529 1.275 11.133 1.00 98.44 114 TYR A O 1
ATOM 954 N N . THR A 1 115 ? -7.439 1.872 10.579 1.00 98.31 115 THR A N 1
ATOM 955 C CA . THR A 1 115 ? -7.620 3.315 10.773 1.00 98.31 115 THR A CA 1
ATOM 956 C C . THR A 1 115 ? -6.724 4.089 9.808 1.00 98.31 115 THR A C 1
ATOM 958 O O . THR A 1 115 ? -5.600 3.670 9.524 1.00 98.31 115 THR A O 1
ATOM 961 N N . ASN A 1 116 ? -7.225 5.219 9.301 1.00 98.44 116 ASN A N 1
ATOM 962 C CA . ASN A 1 116 ? -6.463 6.183 8.498 1.00 98.44 116 ASN A CA 1
ATOM 963 C C . ASN A 1 116 ? -6.080 7.441 9.308 1.00 98.44 116 ASN A C 1
ATOM 965 O O . ASN A 1 116 ? -5.381 8.306 8.794 1.00 98.44 116 ASN A O 1
ATOM 969 N N . GLU A 1 117 ? -6.472 7.538 10.586 1.00 98.06 117 GLU A N 1
ATOM 970 C CA . GLU A 1 117 ? -6.331 8.744 11.433 1.00 98.06 117 GLU A CA 1
ATOM 971 C C . GLU A 1 117 ? -4.877 9.185 11.676 1.00 98.06 117 GLU A C 1
ATOM 973 O O . GLU A 1 117 ? -4.606 10.312 12.096 1.00 98.06 117 GLU A O 1
ATOM 978 N N . TYR A 1 118 ? -3.922 8.286 11.437 1.00 98.19 118 TYR A N 1
ATOM 979 C CA . TYR A 1 118 ? -2.494 8.526 11.643 1.00 98.19 118 TYR A CA 1
ATOM 980 C C . TYR A 1 118 ? -1.765 8.957 10.360 1.00 98.19 118 TYR A C 1
ATOM 982 O O . TYR A 1 118 ? -0.572 9.272 10.415 1.00 98.19 118 TYR A O 1
ATOM 990 N N . LEU A 1 119 ? -2.465 8.995 9.221 1.00 98.25 119 LEU A N 1
ATOM 991 C CA . LEU A 1 119 ? -1.977 9.571 7.969 1.00 98.25 119 LEU A CA 1
ATOM 992 C C . LEU A 1 119 ? -2.234 11.082 7.984 1.00 98.25 119 LEU A C 1
ATOM 994 O O . LEU A 1 119 ? -3.262 11.547 8.466 1.00 98.25 119 LEU A O 1
ATOM 998 N N . SER A 1 120 ? -1.273 11.870 7.501 1.00 96.81 120 SER A N 1
ATOM 999 C CA . SER A 1 120 ? -1.293 13.335 7.648 1.00 96.81 120 SER A CA 1
ATOM 1000 C C . SER A 1 120 ? -1.249 14.079 6.312 1.00 96.81 120 SER A C 1
ATOM 1002 O O . SER A 1 120 ? -0.662 15.156 6.222 1.00 96.81 120 SER A O 1
ATOM 1004 N N . TRP A 1 121 ? -1.770 13.463 5.260 1.00 97.94 121 TRP A N 1
ATOM 1005 C CA . TRP A 1 121 ? -1.908 14.016 3.911 1.00 97.94 121 TRP A CA 1
ATOM 1006 C C . TRP A 1 121 ? -3.297 13.639 3.381 1.00 97.94 121 TRP A C 1
ATOM 1008 O O . TRP A 1 121 ? -3.935 12.795 3.996 1.00 97.94 121 TRP A O 1
ATOM 1018 N N . PRO A 1 122 ? -3.792 14.253 2.294 1.00 97.62 122 PRO A N 1
ATOM 1019 C CA . PRO A 1 122 ? -5.157 14.018 1.829 1.00 97.62 122 PRO A CA 1
ATOM 1020 C C . PRO A 1 122 ? -5.440 12.559 1.454 1.00 97.62 122 PRO A C 1
ATOM 1022 O O . PRO A 1 122 ? -4.591 11.879 0.867 1.00 97.62 122 PRO A O 1
ATOM 1025 N N . GLU A 1 123 ? -6.659 12.114 1.760 1.00 96.94 123 GLU A N 1
ATOM 1026 C CA . GLU A 1 123 ? -7.203 10.843 1.286 1.00 96.94 123 GLU A CA 1
ATOM 1027 C C . GLU A 1 123 ? -7.498 10.946 -0.215 1.00 96.94 123 GLU A C 1
ATOM 1029 O O . GLU A 1 123 ? -8.144 11.910 -0.635 1.00 96.94 123 GLU A O 1
ATOM 1034 N N . PRO A 1 124 ? -7.003 10.013 -1.048 1.00 93.50 124 PRO A N 1
ATOM 1035 C CA . PRO A 1 124 ? -7.359 9.994 -2.458 1.00 93.50 124 PRO A CA 1
ATOM 1036 C C . PRO A 1 124 ? -8.825 9.600 -2.639 1.00 93.50 124 PRO A C 1
ATOM 1038 O O . PRO A 1 124 ? -9.379 8.838 -1.847 1.00 93.50 124 PRO A O 1
ATOM 1041 N N . GLU A 1 125 ? -9.425 10.053 -3.736 1.00 90.19 125 GLU A N 1
ATOM 1042 C CA . GLU A 1 125 ? -10.750 9.587 -4.132 1.00 90.19 125 GLU A CA 1
ATOM 1043 C C . GLU A 1 125 ? -10.725 8.081 -4.418 1.00 90.19 125 GLU A C 1
ATOM 1045 O O . GLU A 1 125 ? -9.789 7.546 -5.029 1.00 90.19 125 GLU A O 1
ATOM 1050 N N . GLU A 1 126 ? -11.753 7.369 -3.952 1.00 83.81 126 GLU A N 1
ATOM 1051 C CA . GLU A 1 126 ? -11.883 5.956 -4.276 1.00 83.81 126 GLU A CA 1
ATOM 1052 C C . GLU A 1 126 ? -12.133 5.779 -5.776 1.00 83.81 126 GLU A C 1
ATOM 1054 O O . GLU A 1 126 ? -12.930 6.481 -6.393 1.00 83.81 126 GLU A O 1
ATOM 1059 N N . VAL A 1 127 ? -11.480 4.772 -6.357 1.00 85.50 127 VAL A N 1
ATOM 1060 C CA . VAL A 1 127 ? -11.662 4.410 -7.765 1.00 85.50 127 VAL A CA 1
ATOM 1061 C C . VAL A 1 127 ? -13.132 4.085 -8.042 1.00 85.50 127 VAL A C 1
ATOM 1063 O O . VAL A 1 127 ? -13.670 3.137 -7.458 1.00 85.50 127 VAL A O 1
ATOM 1066 N N . SER A 1 128 ? -13.731 4.836 -8.968 1.00 84.06 128 SER A N 1
ATOM 1067 C CA . SER A 1 128 ? -15.138 4.741 -9.375 1.00 84.06 128 SER A CA 1
ATOM 1068 C C . SER A 1 128 ? -15.474 3.412 -10.058 1.00 84.06 128 SER A C 1
ATOM 1070 O O . SER A 1 128 ? -16.482 2.792 -9.719 1.00 84.06 128 SER A O 1
ATOM 1072 N N . ASP A 1 129 ? -14.598 2.926 -10.947 1.00 89.06 129 ASP A N 1
ATOM 1073 C CA . ASP A 1 129 ? -14.697 1.603 -11.579 1.00 89.06 129 ASP A CA 1
ATOM 1074 C C . ASP A 1 129 ? -13.486 0.706 -11.246 1.00 89.06 129 ASP A C 1
ATOM 1076 O O . ASP A 1 129 ? -12.467 0.677 -11.950 1.00 89.06 129 ASP A O 1
ATOM 1080 N N . PRO A 1 130 ? -13.578 -0.082 -10.162 1.00 86.31 130 PRO A N 1
ATOM 1081 C CA . PRO A 1 130 ? -12.493 -0.958 -9.738 1.00 86.31 130 PRO A CA 1
ATOM 1082 C C . PRO A 1 130 ? -12.280 -2.134 -10.689 1.00 86.31 130 PRO A C 1
ATOM 1084 O O . PRO A 1 130 ? -11.185 -2.695 -10.711 1.00 86.31 130 PRO A O 1
ATOM 1087 N N . LEU A 1 131 ? -13.306 -2.547 -11.440 1.00 88.06 131 LEU A N 1
ATOM 1088 C CA . LEU A 1 131 ? -13.192 -3.664 -12.375 1.00 88.06 131 LEU A CA 1
ATOM 1089 C C . LEU A 1 131 ? -12.384 -3.238 -13.595 1.00 88.06 131 LEU A C 1
ATOM 1091 O O . LEU A 1 131 ? -11.476 -3.966 -14.008 1.00 88.06 131 LEU A O 1
ATOM 1095 N N . GLU A 1 132 ? -12.642 -2.037 -14.107 1.00 91.44 132 GLU A N 1
ATOM 1096 C CA . GLU A 1 132 ? -11.847 -1.470 -15.189 1.00 91.44 132 GLU A CA 1
ATOM 1097 C C . GLU A 1 132 ? -10.404 -1.210 -14.745 1.00 91.44 132 GLU A C 1
ATOM 1099 O O . GLU A 1 132 ? -9.465 -1.629 -15.424 1.00 91.44 132 GLU A O 1
ATOM 1104 N N . ALA A 1 133 ? -10.194 -0.654 -13.548 1.00 90.81 133 ALA A N 1
ATOM 1105 C CA . ALA A 1 133 ? -8.850 -0.501 -12.990 1.00 90.81 133 ALA A CA 1
ATOM 1106 C C . ALA A 1 133 ? -8.096 -1.844 -12.888 1.00 90.81 133 ALA A C 1
ATOM 1108 O O . ALA A 1 133 ? -6.906 -1.923 -13.204 1.00 90.81 133 ALA A O 1
ATOM 1109 N N . GLN A 1 134 ? -8.778 -2.932 -12.509 1.00 89.81 134 GLN A N 1
ATOM 1110 C CA . GLN A 1 134 ? -8.189 -4.278 -12.487 1.00 89.81 134 GLN A CA 1
ATOM 1111 C C . GLN A 1 134 ? -7.884 -4.818 -13.889 1.00 89.81 134 GLN A C 1
ATOM 1113 O O .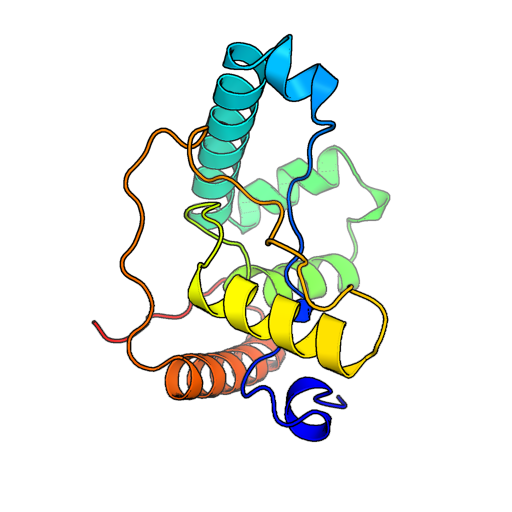 GLN A 1 134 ? -6.869 -5.500 -14.073 1.00 89.81 134 GLN A O 1
ATOM 1118 N N . ARG A 1 135 ? -8.728 -4.524 -14.884 1.00 92.00 135 ARG A N 1
ATOM 1119 C CA . ARG A 1 135 ? -8.480 -4.885 -16.286 1.00 92.00 135 ARG A CA 1
ATOM 1120 C C . ARG A 1 135 ? -7.249 -4.154 -16.822 1.00 92.00 135 ARG A C 1
ATOM 1122 O O . ARG A 1 135 ? -6.358 -4.797 -17.380 1.00 92.00 135 ARG A O 1
ATOM 1129 N N . LEU A 1 136 ? -7.162 -2.844 -16.592 1.00 93.44 136 LEU A N 1
ATOM 1130 C CA . LEU A 1 136 ? -6.021 -2.015 -16.981 1.00 93.44 136 LEU A CA 1
ATOM 1131 C C . LEU A 1 136 ? -4.733 -2.466 -16.278 1.00 93.44 136 LEU A C 1
ATOM 1133 O O . LEU A 1 136 ? -3.692 -2.585 -16.923 1.00 93.44 136 LEU A O 1
ATOM 1137 N N . MET A 1 137 ? -4.806 -2.820 -14.992 1.00 93.25 137 MET A N 1
ATOM 1138 C CA . MET A 1 137 ? -3.676 -3.393 -14.259 1.00 93.25 137 MET A CA 1
ATOM 1139 C C . MET A 1 137 ? -3.214 -4.729 -14.862 1.00 93.25 137 MET A C 1
ATOM 1141 O O . MET A 1 137 ? -2.017 -4.963 -15.007 1.00 93.25 137 MET A O 1
ATOM 1145 N N . ALA A 1 138 ? -4.135 -5.610 -15.263 1.00 92.12 138 ALA A N 1
ATOM 1146 C CA . ALA A 1 138 ? -3.767 -6.875 -15.902 1.00 92.12 138 ALA A CA 1
ATOM 1147 C C . ALA A 1 138 ? -3.025 -6.657 -17.234 1.00 92.12 138 ALA A C 1
ATOM 1149 O O . ALA A 1 138 ? -1.998 -7.296 -17.472 1.00 92.12 138 ALA A O 1
ATOM 1150 N N . LEU A 1 139 ? -3.501 -5.722 -18.066 1.00 92.81 139 LEU A N 1
ATOM 1151 C CA . LEU A 1 139 ? -2.823 -5.331 -19.307 1.00 92.81 139 LEU A CA 1
ATOM 1152 C C . LEU A 1 139 ? -1.440 -4.734 -19.035 1.00 92.81 139 LEU A C 1
ATOM 1154 O O . LEU A 1 139 ? -0.463 -5.092 -19.695 1.00 92.81 139 LEU A O 1
ATOM 1158 N N . HIS A 1 140 ? -1.350 -3.859 -18.034 1.00 93.50 140 HIS A N 1
ATOM 1159 C CA . HIS A 1 140 ? -0.099 -3.250 -17.608 1.00 93.50 140 HIS A CA 1
ATOM 1160 C C . HIS A 1 140 ? 0.932 -4.305 -17.185 1.00 93.50 140 HIS A C 1
ATOM 1162 O O . HIS A 1 140 ? 2.070 -4.280 -17.649 1.00 93.50 140 HIS A O 1
ATOM 1168 N N . GLN A 1 141 ? 0.533 -5.295 -16.386 1.00 93.50 141 GLN A N 1
ATOM 1169 C CA . GLN A 1 141 ? 1.441 -6.352 -15.940 1.00 93.50 141 GLN A CA 1
ATOM 1170 C C . GLN A 1 141 ? 1.917 -7.271 -17.072 1.00 93.50 141 GLN A C 1
ATOM 1172 O O . GLN A 1 141 ? 3.059 -7.736 -17.024 1.00 93.50 141 GLN A O 1
ATOM 1177 N N . GLU A 1 142 ? 1.086 -7.525 -18.087 1.00 92.69 142 GLU A N 1
ATOM 1178 C CA . GLU A 1 142 ? 1.510 -8.281 -19.273 1.00 92.69 142 GLU A CA 1
ATOM 1179 C C . GLU A 1 142 ? 2.505 -7.481 -20.127 1.00 92.69 142 GLU A C 1
ATOM 1181 O O . GLU A 1 142 ? 3.451 -8.045 -20.676 1.00 92.69 142 GLU A O 1
ATOM 1186 N N . LYS A 1 143 ? 2.355 -6.153 -20.180 1.00 92.38 143 LYS A N 1
ATOM 1187 C CA . LYS A 1 143 ? 3.328 -5.257 -20.814 1.00 92.38 143 LYS A CA 1
ATOM 1188 C C . LYS A 1 143 ? 4.655 -5.229 -20.048 1.00 92.38 143 LYS A C 1
ATOM 1190 O O . LYS A 1 143 ? 5.709 -5.440 -20.645 1.00 92.38 143 LYS A O 1
ATOM 1195 N N . CYS A 1 144 ? 4.615 -5.082 -18.723 1.00 91.62 144 CYS A N 1
ATOM 1196 C CA . CYS A 1 144 ? 5.809 -5.088 -17.868 1.00 91.62 144 CYS A CA 1
ATOM 1197 C C . CYS A 1 144 ? 6.607 -6.395 -17.957 1.00 91.62 144 CYS A C 1
ATOM 1199 O O . CYS A 1 144 ? 7.831 -6.372 -17.858 1.00 91.62 144 CYS A O 1
ATOM 1201 N N . ARG A 1 145 ? 5.941 -7.533 -18.198 1.00 90.12 145 ARG A N 1
ATOM 1202 C CA . ARG A 1 145 ? 6.609 -8.819 -18.457 1.00 90.12 145 ARG A CA 1
ATOM 1203 C C . ARG A 1 145 ? 7.533 -8.776 -19.685 1.00 90.12 145 ARG A C 1
ATOM 1205 O O . ARG A 1 145 ? 8.512 -9.516 -19.692 1.00 90.12 145 ARG A O 1
ATOM 1212 N N . LYS A 1 146 ? 7.215 -7.963 -20.698 1.00 90.88 146 LYS A N 1
ATOM 1213 C CA . LYS A 1 146 ? 7.973 -7.854 -21.956 1.00 90.88 146 LYS A CA 1
ATOM 1214 C C . LYS A 1 146 ? 8.970 -6.695 -21.951 1.00 90.88 146 LYS A C 1
ATOM 1216 O O . LYS A 1 146 ? 10.053 -6.833 -22.496 1.00 90.88 146 LYS A O 1
ATOM 1221 N N . GLU A 1 147 ? 8.585 -5.559 -21.370 1.00 88.38 147 GLU A N 1
ATOM 1222 C CA . GLU A 1 147 ? 9.340 -4.302 -21.492 1.00 88.38 147 GLU A CA 1
ATOM 1223 C C . GLU A 1 147 ? 10.257 -3.995 -20.301 1.00 88.38 147 GLU A C 1
ATOM 1225 O O . GLU A 1 147 ? 11.131 -3.148 -20.432 1.00 88.38 147 GLU A O 1
ATOM 1230 N N . HIS A 1 148 ? 10.077 -4.651 -19.146 1.00 83.38 148 HIS A N 1
ATOM 1231 C CA . HIS A 1 148 ? 10.913 -4.437 -17.951 1.00 83.38 148 HIS A CA 1
ATOM 1232 C C . HIS A 1 148 ? 10.970 -2.964 -17.480 1.00 83.38 148 HIS A C 1
ATOM 1234 O O . HIS A 1 148 ? 12.014 -2.466 -17.065 1.00 83.38 148 HIS A O 1
ATOM 1240 N N . THR A 1 149 ? 9.846 -2.240 -17.549 1.00 85.94 149 THR A N 1
ATOM 1241 C CA . THR A 1 149 ? 9.779 -0.799 -17.231 1.00 85.94 149 THR A CA 1
ATOM 1242 C C . THR A 1 149 ? 9.195 -0.507 -15.849 1.00 85.94 149 THR A C 1
ATOM 1244 O O . THR A 1 149 ? 8.258 -1.181 -15.425 1.00 85.94 149 THR A O 1
ATOM 1247 N N . PHE A 1 150 ? 9.622 0.594 -15.224 1.00 92.25 150 PHE A N 1
ATOM 1248 C CA . PHE A 1 150 ? 8.942 1.203 -14.076 1.00 92.25 150 PHE A CA 1
ATOM 1249 C C . PHE A 1 150 ? 7.872 2.187 -14.551 1.00 92.25 150 PHE A C 1
ATOM 1251 O O . PHE A 1 150 ? 8.137 3.367 -14.765 1.00 92.25 150 PHE A O 1
ATOM 1258 N N . LYS A 1 151 ? 6.648 1.700 -14.761 1.00 90.44 151 LYS A N 1
ATOM 1259 C CA . LYS A 1 151 ? 5.504 2.543 -15.133 1.00 90.44 151 LYS A CA 1
ATOM 1260 C C . LYS A 1 151 ? 4.393 2.373 -14.109 1.00 90.44 151 LYS A C 1
ATOM 1262 O O . LYS A 1 151 ? 4.144 1.271 -13.636 1.00 90.44 151 LYS A O 1
ATOM 1267 N N . ARG A 1 152 ? 3.727 3.471 -13.763 1.00 90.69 152 ARG A N 1
ATOM 1268 C CA . ARG A 1 152 ? 2.524 3.453 -12.927 1.00 90.69 152 ARG A CA 1
ATOM 1269 C C . ARG A 1 152 ? 1.291 3.370 -13.814 1.00 90.69 152 ARG A C 1
ATOM 1271 O O . ARG A 1 152 ? 1.316 3.802 -14.967 1.00 90.69 152 ARG A O 1
ATOM 1278 N N . LEU A 1 153 ? 0.221 2.795 -13.276 1.00 86.62 153 LEU A N 1
ATOM 1279 C CA . LEU A 1 153 ? -1.064 2.802 -13.953 1.00 86.62 153 LEU A CA 1
ATOM 1280 C C . LEU A 1 153 ? -1.621 4.229 -13.932 1.00 86.62 153 LEU A C 1
ATOM 1282 O O . LEU A 1 153 ? -1.816 4.789 -12.856 1.00 86.62 153 LEU A O 1
ATOM 1286 N N . ALA A 1 154 ? -1.873 4.803 -15.106 1.00 78.06 154 ALA A N 1
ATOM 1287 C CA . ALA A 1 154 ? -2.705 5.991 -15.216 1.00 78.06 154 ALA A CA 1
ATOM 1288 C C . ALA A 1 154 ? -4.160 5.524 -15.129 1.00 78.06 154 ALA A C 1
ATOM 1290 O O . ALA A 1 154 ? -4.645 4.843 -16.035 1.00 78.06 154 ALA A O 1
ATOM 1291 N N . LEU A 1 155 ? -4.819 5.807 -14.008 1.00 69.50 155 LEU A N 1
ATOM 1292 C CA . LEU A 1 155 ? -6.255 5.595 -13.904 1.00 69.50 155 LEU A CA 1
ATOM 1293 C C . LEU A 1 155 ? -6.950 6.766 -14.613 1.00 69.50 155 LEU A C 1
ATOM 1295 O O . LEU A 1 155 ? -6.527 7.905 -14.406 1.00 69.50 155 LEU A O 1
ATOM 1299 N N . PRO A 1 156 ? -7.948 6.511 -15.476 1.00 55.25 156 PRO A N 1
ATOM 1300 C CA . PRO A 1 156 ? -8.787 7.586 -15.985 1.00 55.25 156 PRO A CA 1
ATOM 1301 C C . PRO A 1 156 ? -9.448 8.294 -14.796 1.00 55.25 156 PRO A C 1
ATOM 1303 O O . PRO A 1 156 ? -9.874 7.624 -13.852 1.00 55.25 156 PRO A O 1
ATOM 1306 N N . ALA A 1 157 ? -9.426 9.629 -14.835 1.00 46.41 157 ALA A N 1
ATOM 1307 C CA . ALA A 1 157 ? -10.124 10.480 -13.875 1.00 46.41 157 ALA A CA 1
ATOM 1308 C C . ALA A 1 157 ? -11.636 10.232 -13.933 1.00 46.41 157 ALA A C 1
ATOM 1310 O O . ALA A 1 157 ? -12.139 9.980 -15.055 1.00 46.41 157 ALA A O 1
#